Protein AF-A0A3C0W8X8-F1 (afdb_monomer)

Secondary structure (DSSP, 8-state):
---HHHHHHHHHHHHHHHHHHHS--HHHHHHHHIIIII-HHHHHHHHHHHHHHHHHHHHHHHHHHHHHHH-HHHHHHHHHHHHHHHHHHH--

Mean predicted aligned error: 7.51 Å

Structure (mmCIF, N/CA/C/O backbone):
data_AF-A0A3C0W8X8-F1
#
_entry.id   AF-A0A3C0W8X8-F1
#
loop_
_atom_site.group_PDB
_atom_site.id
_atom_site.type_symbol
_atom_site.label_atom_id
_atom_site.label_alt_id
_atom_site.label_comp_id
_atom_site.label_asym_id
_atom_site.label_entity_id
_atom_site.label_seq_id
_atom_site.pdbx_PDB_ins_code
_atom_site.Cartn_x
_atom_site.Cartn_y
_atom_site.Cartn_z
_atom_site.occupancy
_atom_site.B_iso_or_equiv
_atom_site.auth_seq_id
_atom_site.auth_comp_id
_atom_site.auth_asym_id
_atom_site.auth_atom_id
_atom_site.pdbx_PDB_model_num
ATOM 1 N N . MET A 1 1 ? 24.949 9.232 -7.550 1.00 49.97 1 MET A N 1
ATOM 2 C CA . MET A 1 1 ? 24.669 10.641 -7.192 1.00 49.97 1 MET A CA 1
ATOM 3 C C . MET A 1 1 ? 23.170 10.863 -7.304 1.00 49.97 1 MET A C 1
ATOM 5 O O . MET A 1 1 ? 22.632 10.651 -8.381 1.00 49.97 1 MET A O 1
ATOM 9 N N . ILE A 1 2 ? 22.485 11.205 -6.209 1.00 56.47 2 ILE A N 1
ATOM 10 C CA . ILE A 1 2 ? 21.073 11.616 -6.255 1.00 56.47 2 ILE A CA 1
ATOM 11 C C . ILE A 1 2 ? 21.070 13.039 -6.822 1.00 56.47 2 ILE A C 1
ATOM 13 O O . ILE A 1 2 ? 21.552 13.960 -6.170 1.00 56.47 2 ILE A O 1
ATOM 17 N N . THR A 1 3 ? 20.616 13.212 -8.061 1.00 80.81 3 THR A N 1
ATOM 18 C CA . THR A 1 3 ? 20.432 14.539 -8.662 1.00 80.81 3 THR A CA 1
ATOM 19 C C . THR A 1 3 ? 19.327 15.294 -7.918 1.00 80.81 3 THR A C 1
ATOM 21 O O . THR A 1 3 ? 18.425 14.676 -7.350 1.00 80.81 3 THR A O 1
ATOM 24 N N . ALA A 1 4 ? 19.362 16.631 -7.923 1.00 72.56 4 ALA A N 1
ATOM 25 C CA . ALA A 1 4 ? 18.364 17.465 -7.236 1.00 72.56 4 ALA A CA 1
ATOM 26 C C . ALA A 1 4 ? 16.910 17.114 -7.629 1.00 72.56 4 ALA A C 1
ATOM 28 O O . ALA A 1 4 ? 16.008 17.152 -6.795 1.00 72.56 4 ALA A O 1
ATOM 29 N N . SER A 1 5 ? 16.701 16.674 -8.875 1.00 79.69 5 SER A N 1
ATOM 30 C CA . SER A 1 5 ? 15.418 16.174 -9.382 1.00 79.69 5 SER A CA 1
ATOM 31 C C . SER A 1 5 ? 14.937 14.891 -8.693 1.00 79.69 5 SER A C 1
ATOM 33 O O . SER A 1 5 ? 13.750 14.753 -8.408 1.00 79.69 5 SER A O 1
ATOM 35 N N . THR A 1 6 ? 15.842 13.967 -8.370 1.00 84.19 6 THR A N 1
ATOM 36 C CA . THR A 1 6 ? 15.514 12.706 -7.690 1.00 84.19 6 THR A CA 1
ATOM 37 C C . THR A 1 6 ? 15.162 12.945 -6.224 1.00 84.19 6 THR A C 1
ATOM 39 O O . THR A 1 6 ? 14.223 12.340 -5.712 1.00 84.19 6 THR A O 1
ATOM 42 N N . ALA A 1 7 ? 15.862 13.866 -5.553 1.00 83.69 7 ALA A N 1
ATOM 43 C CA . ALA A 1 7 ? 15.524 14.266 -4.186 1.00 83.69 7 ALA A CA 1
ATOM 44 C C . ALA A 1 7 ? 14.130 14.914 -4.115 1.00 83.69 7 ALA A C 1
ATOM 46 O O . ALA A 1 7 ? 13.335 14.568 -3.241 1.00 83.69 7 ALA A O 1
ATOM 47 N N . ALA A 1 8 ? 13.802 15.786 -5.076 1.00 87.75 8 ALA A N 1
ATOM 48 C CA . ALA A 1 8 ? 12.470 16.371 -5.195 1.00 87.75 8 ALA A CA 1
ATOM 49 C C . ALA A 1 8 ? 11.392 15.301 -5.448 1.00 87.75 8 ALA A C 1
ATOM 51 O O . ALA A 1 8 ? 10.366 15.309 -4.776 1.00 87.75 8 ALA A O 1
ATOM 52 N N . ALA A 1 9 ? 11.643 14.332 -6.336 1.00 86.50 9 ALA A N 1
ATOM 53 C CA . ALA A 1 9 ? 10.705 13.241 -6.608 1.00 86.50 9 ALA A CA 1
ATOM 54 C C . ALA A 1 9 ? 10.432 12.366 -5.370 1.00 86.50 9 ALA A C 1
ATOM 56 O O . ALA A 1 9 ? 9.281 12.024 -5.100 1.00 86.50 9 ALA A O 1
ATO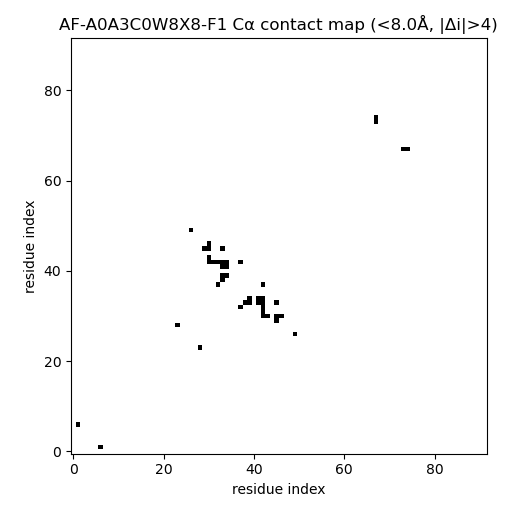M 57 N N . LEU A 1 10 ? 11.469 12.042 -4.588 1.00 87.12 10 LEU A N 1
ATOM 58 C CA . LEU A 1 10 ? 11.318 11.310 -3.326 1.00 87.12 10 LEU A CA 1
ATOM 59 C C . LEU A 1 10 ? 10.529 12.119 -2.292 1.00 87.12 10 LEU A C 1
ATOM 61 O O . LEU A 1 10 ? 9.671 11.559 -1.613 1.00 87.12 10 LEU A O 1
ATOM 65 N N . ALA A 1 11 ? 10.776 13.427 -2.199 1.00 90.38 11 ALA A N 1
ATOM 66 C CA . ALA A 1 11 ? 10.019 14.311 -1.319 1.00 90.38 11 ALA A CA 1
ATOM 67 C C . ALA A 1 11 ? 8.539 14.390 -1.730 1.00 90.38 11 ALA A C 1
ATOM 69 O O . ALA A 1 11 ? 7.662 14.259 -0.879 1.00 90.38 11 ALA A O 1
ATOM 70 N N . THR A 1 12 ? 8.243 14.527 -3.028 1.00 89.25 12 THR A N 1
ATOM 71 C CA . THR A 1 12 ? 6.868 14.502 -3.550 1.00 89.25 12 THR A CA 1
ATOM 72 C C . THR A 1 12 ? 6.190 13.166 -3.264 1.00 89.25 12 THR A C 1
ATOM 74 O O . THR A 1 12 ? 5.060 13.152 -2.784 1.00 89.25 12 THR A O 1
ATOM 77 N N . PHE A 1 13 ? 6.874 12.044 -3.504 1.00 86.81 13 PHE A N 1
ATOM 78 C CA . PHE A 1 13 ? 6.344 10.720 -3.186 1.00 86.81 13 PHE A CA 1
ATOM 79 C C . PHE A 1 13 ? 6.044 10.579 -1.690 1.00 86.81 13 PHE A C 1
ATOM 81 O O . PHE A 1 13 ? 4.951 10.152 -1.329 1.00 86.81 13 PHE A O 1
ATOM 88 N N . ALA A 1 14 ? 6.972 10.988 -0.821 1.00 87.56 14 ALA A N 1
ATOM 89 C CA . ALA A 1 14 ? 6.778 10.948 0.623 1.00 87.56 14 ALA A CA 1
ATOM 90 C C . ALA A 1 14 ? 5.579 11.804 1.059 1.00 87.56 14 ALA A C 1
ATOM 92 O O . ALA A 1 14 ? 4.751 11.331 1.832 1.00 87.56 14 ALA A O 1
ATOM 93 N N . LEU A 1 15 ? 5.441 13.025 0.531 1.00 90.19 15 LEU A N 1
ATOM 94 C CA . LEU A 1 15 ? 4.308 13.911 0.819 1.00 90.19 15 LEU A CA 1
ATOM 95 C C . LEU A 1 15 ? 2.969 13.308 0.378 1.00 90.19 15 LEU A C 1
ATOM 97 O O . LEU A 1 15 ? 2.015 13.300 1.155 1.00 90.19 15 LEU A O 1
ATOM 101 N N . LEU A 1 16 ? 2.895 12.773 -0.845 1.00 87.31 16 LEU A N 1
ATOM 102 C CA . LEU A 1 16 ? 1.684 12.125 -1.355 1.00 87.31 16 LEU A CA 1
ATOM 103 C C . LEU A 1 16 ? 1.332 10.876 -0.545 1.00 87.31 16 LEU A C 1
ATOM 105 O O . LEU A 1 16 ? 0.165 10.661 -0.225 1.00 87.31 16 LEU A O 1
ATOM 109 N N . TRP A 1 17 ? 2.334 10.086 -0.165 1.00 82.25 17 TRP A N 1
ATOM 110 C CA . TRP A 1 17 ? 2.140 8.917 0.682 1.00 82.25 17 TRP A CA 1
ATOM 111 C C . TRP A 1 17 ? 1.6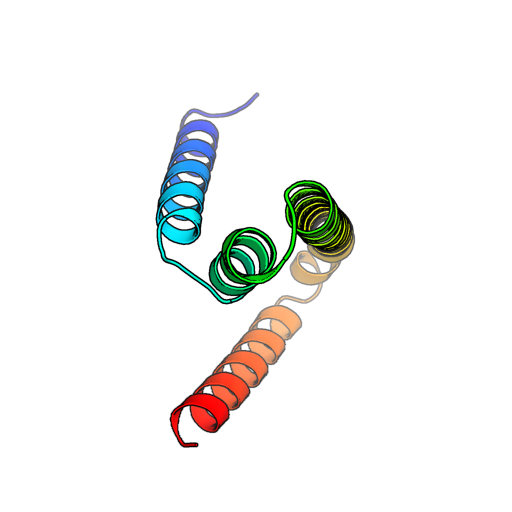06 9.309 2.064 1.00 82.25 17 TRP A C 1
ATOM 113 O O . TRP A 1 17 ? 0.650 8.708 2.545 1.00 82.25 17 TRP A O 1
ATOM 123 N N . TRP A 1 18 ? 2.148 10.367 2.674 1.00 80.81 18 TRP A N 1
ATOM 124 C CA . TRP A 1 18 ? 1.638 10.925 3.929 1.00 80.81 18 TRP A CA 1
ATOM 125 C C . TRP A 1 18 ? 0.180 11.376 3.817 1.00 80.81 18 TRP A C 1
ATOM 127 O O . TRP A 1 18 ? -0.632 11.034 4.676 1.00 80.81 18 TRP A O 1
ATOM 137 N N . ALA A 1 19 ? -0.174 12.091 2.747 1.00 82.00 19 ALA A N 1
ATOM 138 C CA . ALA A 1 19 ? -1.554 12.496 2.494 1.00 82.00 19 ALA A CA 1
ATOM 139 C C . ALA A 1 19 ? -2.482 11.279 2.334 1.00 82.00 19 ALA A C 1
ATOM 141 O O . ALA A 1 19 ? -3.576 11.251 2.893 1.00 82.00 19 ALA A O 1
ATOM 142 N N . GLN A 1 20 ? -2.026 10.241 1.632 1.00 78.38 20 GLN A N 1
ATOM 143 C CA . GLN A 1 20 ? -2.776 9.002 1.441 1.00 78.38 20 GLN A CA 1
ATOM 144 C C . GLN A 1 20 ? -2.972 8.224 2.752 1.00 78.38 20 GLN A C 1
ATOM 146 O O . GLN A 1 20 ? -4.037 7.651 2.962 1.00 78.38 20 GLN A O 1
ATOM 151 N N . VAL A 1 21 ? -1.978 8.220 3.644 1.00 71.56 21 VAL A N 1
ATOM 152 C CA . VAL A 1 21 ? -2.080 7.611 4.982 1.00 71.56 21 VAL A CA 1
ATOM 153 C C . VAL A 1 21 ? -3.016 8.403 5.899 1.00 71.56 21 VAL A C 1
ATOM 155 O O . VAL A 1 21 ? -3.674 7.806 6.750 1.00 71.56 21 VAL A O 1
ATOM 158 N N . ALA A 1 22 ? -3.102 9.725 5.722 1.00 72.31 22 ALA A N 1
ATOM 159 C CA . ALA A 1 22 ? -4.013 10.578 6.484 1.00 72.31 22 ALA A CA 1
ATOM 160 C C . ALA A 1 22 ? -5.492 10.359 6.114 1.00 72.31 22 ALA A C 1
ATOM 162 O O . ALA A 1 22 ? -6.367 10.539 6.962 1.00 72.31 22 ALA A O 1
ATOM 163 N N . VAL A 1 23 ? -5.789 9.945 4.876 1.00 78.7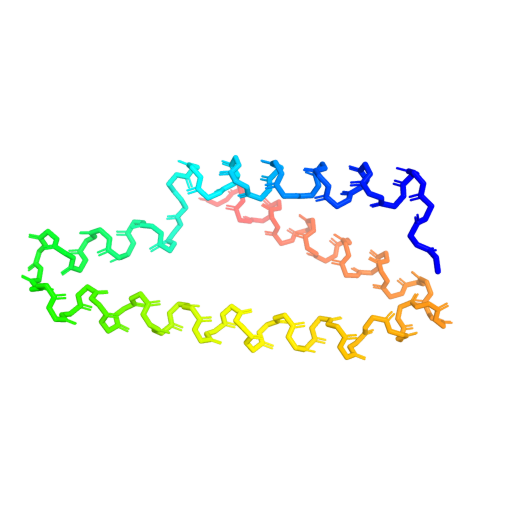5 23 VAL A N 1
ATOM 164 C CA . VAL A 1 23 ? -7.147 9.558 4.473 1.00 78.75 23 VAL A CA 1
ATOM 165 C C . VAL A 1 23 ? -7.486 8.205 5.115 1.00 78.75 23 VAL A C 1
ATOM 167 O O . VAL A 1 23 ? -6.760 7.233 4.889 1.00 78.75 23 VAL A O 1
ATOM 170 N N . PRO A 1 24 ? -8.579 8.089 5.900 1.00 73.12 24 PRO A N 1
ATOM 171 C CA . PRO A 1 24 ? -8.931 6.850 6.586 1.00 73.12 24 PRO A CA 1
ATOM 172 C C . PRO A 1 24 ? -9.394 5.790 5.578 1.00 73.12 24 PRO A C 1
ATOM 174 O O . PRO A 1 24 ? -10.578 5.617 5.306 1.00 73.12 24 PRO A O 1
ATOM 177 N N . GLY A 1 25 ? -8.432 5.073 5.002 1.00 78.19 25 GLY A N 1
ATOM 178 C CA . GLY A 1 25 ? -8.679 3.944 4.117 1.00 78.19 25 GLY A CA 1
ATOM 179 C C . GLY A 1 25 ? -9.065 2.669 4.879 1.00 78.19 25 GLY A C 1
ATOM 180 O O . GLY A 1 25 ? -9.053 2.634 6.114 1.00 78.19 25 GLY A O 1
ATOM 181 N N . PRO A 1 26 ? -9.327 1.564 4.158 1.00 81.00 26 PRO A N 1
ATOM 182 C CA . PRO A 1 26 ? -9.738 0.292 4.755 1.00 81.00 26 PRO A CA 1
ATOM 183 C C . PRO A 1 26 ? -8.773 -0.231 5.831 1.00 81.00 26 PRO A C 1
ATOM 185 O O . PRO A 1 26 ? -9.211 -0.762 6.849 1.00 81.00 26 PRO A O 1
ATOM 188 N N . ASN A 1 27 ? -7.460 -0.040 5.648 1.00 85.44 27 ASN A N 1
ATOM 189 C CA . ASN A 1 27 ? -6.449 -0.449 6.628 1.00 85.44 27 ASN A CA 1
ATOM 190 C C . ASN A 1 27 ? -6.579 0.328 7.946 1.00 85.44 27 ASN A C 1
ATOM 192 O O . ASN A 1 27 ? -6.583 -0.283 9.015 1.00 85.44 27 ASN A O 1
ATOM 196 N N . PHE A 1 28 ? -6.740 1.654 7.875 1.00 83.31 28 PHE A N 1
ATOM 197 C CA . PHE A 1 28 ? -6.939 2.499 9.053 1.00 83.31 28 PHE A CA 1
ATOM 198 C C . PHE A 1 28 ? -8.246 2.143 9.761 1.00 83.31 28 PHE A C 1
ATOM 200 O O . PHE A 1 28 ? -8.250 1.914 10.967 1.00 83.31 28 PHE A O 1
ATOM 207 N N . VAL A 1 29 ? -9.342 2.000 9.007 1.00 87.56 29 VAL A N 1
ATOM 208 C CA . VAL A 1 29 ? -10.649 1.609 9.554 1.00 87.56 29 VAL A CA 1
ATOM 209 C C . VAL A 1 29 ? -10.562 0.264 10.276 1.00 87.56 29 VAL A C 1
ATOM 211 O O . VAL A 1 29 ? -11.085 0.135 11.380 1.00 87.56 29 VAL A O 1
ATOM 214 N N . ARG A 1 30 ? -9.871 -0.737 9.716 1.00 86.00 30 ARG A N 1
ATOM 215 C CA . ARG A 1 30 ? -9.714 -2.055 10.356 1.00 86.00 30 ARG A CA 1
ATOM 216 C C . ARG A 1 30 ? -8.861 -2.013 11.622 1.00 86.00 30 ARG A C 1
ATOM 218 O O . ARG A 1 30 ? -9.242 -2.630 12.612 1.00 86.00 30 ARG A O 1
ATOM 225 N N . ILE A 1 31 ? -7.734 -1.299 11.607 1.00 88.50 31 ILE A N 1
ATOM 226 C CA . ILE A 1 31 ? -6.863 -1.164 12.787 1.00 88.50 31 ILE A CA 1
ATOM 227 C C . ILE A 1 31 ? -7.596 -0.408 13.901 1.00 88.50 31 ILE A C 1
ATOM 229 O O . ILE A 1 31 ? -7.588 -0.850 15.048 1.00 88.50 31 ILE A O 1
ATOM 233 N N . THR A 1 32 ? -8.287 0.679 13.559 1.00 87.00 32 THR A N 1
ATOM 234 C CA . THR A 1 32 ? -9.079 1.469 14.507 1.00 87.00 32 TH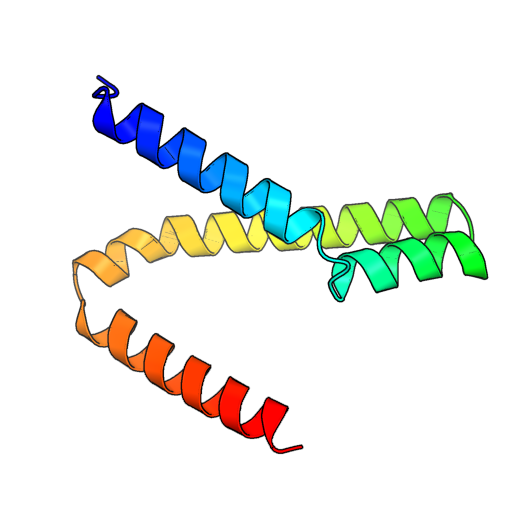R A CA 1
ATOM 235 C C . THR A 1 32 ? -10.249 0.664 15.066 1.00 87.00 32 THR A C 1
ATOM 237 O O . THR A 1 32 ? -10.453 0.666 16.273 1.00 87.00 32 THR A O 1
ATOM 240 N N . ASN A 1 33 ? -10.960 -0.116 14.245 1.00 89.06 33 ASN A N 1
ATOM 241 C CA . ASN A 1 33 ? -11.990 -1.036 14.744 1.00 89.06 33 ASN A CA 1
ATOM 242 C C . ASN A 1 33 ? -11.408 -2.092 15.694 1.00 89.06 33 ASN A C 1
ATOM 244 O O . ASN A 1 33 ? -11.976 -2.331 16.755 1.00 89.06 33 ASN A O 1
ATOM 248 N N . ALA A 1 34 ? -10.256 -2.687 15.368 1.00 90.00 34 ALA A N 1
ATOM 249 C CA . ALA A 1 34 ? -9.584 -3.641 16.254 1.00 90.00 34 ALA A CA 1
ATOM 250 C C . ALA A 1 34 ? -9.133 -3.002 17.582 1.00 90.00 34 ALA A C 1
ATOM 252 O O . ALA A 1 34 ? -9.075 -3.690 18.602 1.00 90.00 34 ALA A O 1
ATOM 253 N N . ALA A 1 35 ? -8.829 -1.700 17.576 1.00 89.31 35 ALA A N 1
ATOM 254 C CA . ALA A 1 35 ? -8.477 -0.930 18.766 1.00 89.31 35 ALA A CA 1
ATOM 255 C C . ALA A 1 35 ? -9.696 -0.535 19.611 1.00 89.31 35 ALA A C 1
ATOM 257 O O . ALA A 1 35 ? -9.621 -0.621 20.832 1.00 89.31 35 ALA A O 1
ATOM 258 N N . LEU A 1 36 ? -10.794 -0.117 18.971 1.00 91.31 36 LEU A N 1
ATOM 259 C CA . LEU A 1 36 ? -12.003 0.375 19.637 1.00 91.31 36 LEU A CA 1
ATOM 260 C C . LEU A 1 36 ? -12.923 -0.750 20.127 1.00 91.31 36 LEU A C 1
ATOM 262 O O . LEU A 1 36 ? -13.464 -0.653 21.222 1.00 91.31 36 LEU A O 1
ATOM 266 N N . LEU A 1 37 ? -13.111 -1.803 19.327 1.00 91.31 37 LEU A N 1
ATOM 267 C CA . LEU A 1 37 ? -14.016 -2.923 19.633 1.00 91.31 37 LEU A CA 1
ATOM 268 C C . LEU A 1 37 ? -13.291 -4.130 20.241 1.00 91.31 37 LEU A C 1
ATOM 270 O O . LEU A 1 37 ? -13.928 -5.029 20.781 1.00 91.31 37 LEU A O 1
ATOM 274 N N . GLY A 1 38 ? -11.967 -4.183 20.094 1.00 88.31 38 GLY A N 1
ATOM 275 C CA . GLY A 1 38 ? -11.136 -5.295 20.537 1.00 88.31 38 GLY A CA 1
ATOM 276 C C . GLY A 1 38 ? -10.240 -4.925 21.714 1.00 88.31 38 GLY A C 1
ATOM 277 O O . GLY A 1 38 ? -10.682 -4.453 22.754 1.00 88.31 38 GLY A O 1
ATOM 278 N N . SER A 1 39 ? -8.943 -5.182 21.558 1.00 91.56 39 SER A N 1
ATOM 279 C CA . SER A 1 39 ? -7.926 -4.876 22.565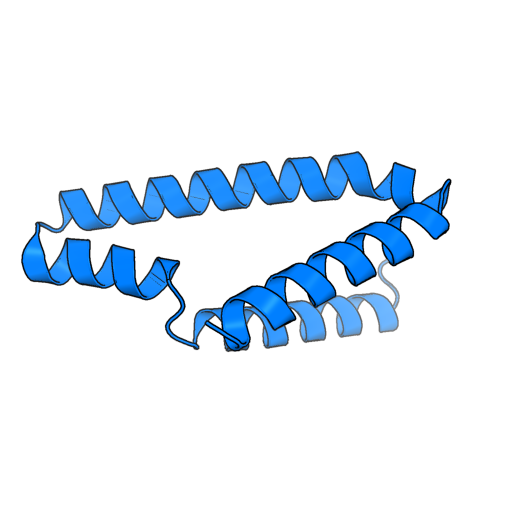 1.00 91.56 39 SER A CA 1
ATOM 280 C C . SER A 1 39 ? -6.701 -4.246 21.916 1.00 91.56 39 SER A C 1
ATOM 282 O O . SER A 1 39 ? -6.440 -4.432 20.725 1.00 91.56 39 SER A O 1
ATOM 284 N N . ARG A 1 40 ? -5.863 -3.579 22.720 1.00 89.56 40 ARG A N 1
ATOM 285 C CA . ARG A 1 40 ? -4.587 -3.021 22.245 1.00 89.56 40 ARG A CA 1
ATOM 286 C C . ARG A 1 40 ? -3.717 -4.077 21.556 1.00 89.56 40 ARG A C 1
ATOM 288 O O . ARG A 1 40 ? -3.085 -3.786 20.547 1.00 89.56 40 ARG A O 1
ATOM 295 N N . ARG A 1 41 ? -3.709 -5.318 22.056 1.00 91.31 41 ARG A N 1
ATOM 296 C CA . ARG A 1 41 ? -2.950 -6.420 21.446 1.00 91.31 41 ARG A CA 1
ATOM 297 C C . ARG A 1 41 ? -3.527 -6.828 20.087 1.00 91.31 41 ARG A C 1
ATOM 299 O O . ARG A 1 41 ? -2.756 -7.050 19.156 1.00 91.31 41 ARG A O 1
ATOM 306 N N . ALA A 1 42 ? -4.854 -6.875 19.954 1.00 89.38 42 ALA A N 1
ATOM 307 C CA . ALA A 1 42 ? -5.518 -7.159 18.680 1.00 89.38 42 ALA A CA 1
ATOM 308 C C . ALA A 1 42 ? -5.236 -6.065 17.634 1.00 89.38 42 ALA A C 1
ATOM 310 O O . ALA A 1 42 ? -4.914 -6.375 16.485 1.00 89.38 42 ALA A O 1
ATOM 311 N N . ALA A 1 43 ? -5.261 -4.793 18.042 1.00 90.50 43 ALA A N 1
ATOM 312 C CA . ALA A 1 43 ? -4.892 -3.668 17.187 1.00 90.50 43 ALA A CA 1
ATOM 313 C C . ALA A 1 43 ? -3.431 -3.746 16.720 1.00 90.50 43 ALA A C 1
ATOM 315 O O . ALA A 1 43 ? -3.166 -3.643 15.525 1.00 90.50 43 ALA A O 1
ATOM 316 N N . MET A 1 44 ? -2.490 -4.006 17.636 1.00 92.75 44 MET A N 1
ATOM 317 C CA . MET A 1 44 ? -1.063 -4.144 17.308 1.00 92.75 44 MET A CA 1
ATOM 318 C C . MET A 1 44 ? -0.799 -5.322 16.363 1.00 92.75 44 MET A C 1
ATOM 320 O O . MET A 1 44 ? -0.030 -5.185 15.416 1.00 92.75 44 MET A O 1
ATOM 324 N N . SER A 1 45 ? -1.466 -6.461 16.573 1.00 92.38 45 SER A N 1
ATOM 325 C CA . SER A 1 45 ? -1.370 -7.611 15.665 1.00 92.38 45 SER A CA 1
ATOM 326 C C . SER A 1 45 ? -1.933 -7.293 14.278 1.00 92.38 45 SER A C 1
ATOM 328 O O . SER A 1 45 ? -1.355 -7.696 13.271 1.00 92.38 45 SER A O 1
ATOM 330 N N . THR A 1 46 ? -3.043 -6.552 14.212 1.00 91.44 46 THR A N 1
ATOM 331 C CA . THR A 1 46 ? -3.650 -6.120 12.944 1.00 91.44 46 THR A CA 1
ATOM 332 C C . THR A 1 46 ? -2.720 -5.159 12.203 1.00 91.44 46 THR A C 1
ATOM 334 O O . THR A 1 46 ? -2.473 -5.341 11.013 1.00 91.44 46 THR A O 1
ATOM 337 N N . ALA A 1 47 ? -2.139 -4.186 12.909 1.00 90.19 47 ALA A N 1
ATOM 338 C CA . ALA A 1 47 ? -1.171 -3.249 12.348 1.00 90.19 47 ALA A CA 1
ATOM 339 C C . ALA A 1 47 ? 0.095 -3.959 11.843 1.00 90.19 47 ALA A C 1
ATOM 341 O O . ALA A 1 47 ? 0.554 -3.670 10.741 1.00 90.19 47 ALA A O 1
ATOM 342 N N . ALA A 1 48 ? 0.620 -4.931 12.595 1.00 92.00 48 ALA A N 1
ATOM 343 C CA . ALA A 1 48 ? 1.770 -5.729 12.175 1.00 92.00 48 ALA A CA 1
ATOM 344 C C . ALA A 1 48 ? 1.470 -6.553 10.911 1.00 92.00 48 ALA A C 1
ATOM 346 O O . ALA A 1 48 ? 2.295 -6.604 9.997 1.00 92.00 48 ALA A O 1
ATOM 347 N N . GLY A 1 49 ? 0.274 -7.146 10.821 1.00 92.50 49 GLY A N 1
ATOM 348 C CA . GLY A 1 49 ? -0.178 -7.860 9.626 1.00 92.50 49 GLY A CA 1
ATOM 349 C C . GLY A 1 49 ? -0.255 -6.948 8.401 1.00 92.50 49 GLY A C 1
ATOM 350 O O . GLY A 1 49 ? 0.286 -7.284 7.348 1.00 92.50 49 GLY A O 1
ATOM 351 N N . VAL A 1 50 ? -0.850 -5.759 8.554 1.00 91.31 50 VAL A N 1
ATOM 352 C CA . VAL A 1 50 ? -0.902 -4.741 7.491 1.00 91.31 50 VAL A CA 1
ATOM 353 C C . VAL A 1 50 ? 0.506 -4.316 7.072 1.00 91.31 50 VAL A C 1
ATOM 355 O O . VAL A 1 50 ? 0.805 -4.316 5.882 1.00 91.31 50 VAL A O 1
ATOM 358 N N . ALA A 1 51 ? 1.390 -4.009 8.026 1.00 89.25 51 ALA A N 1
ATOM 359 C CA . ALA A 1 51 ? 2.762 -3.593 7.742 1.00 89.25 51 ALA A CA 1
ATOM 360 C C . ALA A 1 51 ? 3.553 -4.677 6.993 1.00 89.25 51 ALA A C 1
ATOM 362 O O . ALA A 1 51 ? 4.231 -4.379 6.012 1.00 89.25 51 ALA A O 1
ATOM 363 N N . THR A 1 52 ? 3.414 -5.938 7.407 1.00 93.12 52 THR A N 1
ATOM 364 C CA . THR A 1 52 ? 4.069 -7.084 6.757 1.00 93.12 52 THR A CA 1
ATOM 365 C C . THR A 1 52 ? 3.561 -7.275 5.333 1.00 93.12 52 THR A C 1
ATOM 367 O O . THR A 1 52 ? 4.359 -7.414 4.407 1.00 93.12 52 THR A O 1
ATOM 370 N N . GLY A 1 53 ? 2.241 -7.220 5.134 1.00 91.12 53 GLY A N 1
ATOM 371 C CA . GLY A 1 53 ? 1.643 -7.292 3.803 1.00 91.12 53 GLY A CA 1
ATOM 372 C C . GLY A 1 53 ? 2.124 -6.157 2.897 1.00 91.12 53 GLY A C 1
ATOM 373 O O . GLY A 1 53 ? 2.473 -6.393 1.743 1.00 91.12 53 GLY A O 1
ATOM 374 N N . ASN A 1 54 ? 2.232 -4.939 3.435 1.00 88.19 54 ASN A N 1
ATOM 375 C CA . ASN A 1 54 ? 2.723 -3.785 2.687 1.00 88.19 54 ASN A CA 1
ATOM 376 C C . ASN A 1 54 ? 4.211 -3.917 2.331 1.00 88.19 54 ASN A C 1
ATOM 378 O O . ASN A 1 54 ? 4.611 -3.554 1.228 1.00 88.19 54 ASN A O 1
ATOM 382 N N . ALA A 1 55 ? 5.029 -4.468 3.231 1.00 88.81 55 ALA A N 1
ATOM 383 C CA . ALA A 1 55 ? 6.435 -4.753 2.962 1.00 88.81 55 ALA A CA 1
ATOM 384 C C . ALA A 1 55 ? 6.593 -5.815 1.863 1.00 88.81 55 ALA A C 1
ATOM 386 O O . ALA A 1 55 ? 7.356 -5.614 0.920 1.00 88.81 55 ALA A O 1
ATOM 387 N N . MET A 1 56 ? 5.825 -6.907 1.935 1.00 93.94 56 MET A N 1
ATOM 388 C CA . MET A 1 56 ? 5.817 -7.952 0.909 1.00 93.94 56 MET A CA 1
ATOM 389 C C . MET A 1 56 ? 5.374 -7.399 -0.450 1.00 93.94 56 MET A C 1
ATOM 391 O O . MET A 1 56 ? 6.015 -7.668 -1.464 1.00 93.94 56 MET A O 1
ATOM 395 N N . TRP A 1 57 ? 4.328 -6.571 -0.468 1.00 89.81 57 TRP A N 1
ATOM 396 C CA . TRP A 1 57 ? 3.885 -5.878 -1.674 1.00 89.81 57 TRP A CA 1
ATOM 397 C C . TRP A 1 57 ? 4.986 -4.985 -2.263 1.00 89.81 57 TRP A C 1
ATOM 399 O O . TRP A 1 57 ? 5.246 -5.069 -3.461 1.00 89.81 57 TRP A O 1
ATOM 409 N N . CYS A 1 58 ? 5.691 -4.199 -1.440 1.00 88.19 58 CYS A N 1
ATOM 410 C CA . CYS A 1 58 ? 6.824 -3.390 -1.898 1.00 88.19 58 CYS A CA 1
ATOM 411 C C . CYS A 1 58 ? 7.936 -4.250 -2.513 1.00 88.19 58 CYS A C 1
ATOM 413 O O . CYS A 1 58 ? 8.467 -3.890 -3.560 1.00 88.19 58 CYS A O 1
ATOM 415 N N . VAL A 1 59 ? 8.279 -5.389 -1.900 1.00 90.81 59 VAL A N 1
ATOM 416 C CA . VAL A 1 59 ? 9.299 -6.307 -2.436 1.00 90.81 59 VAL A CA 1
ATOM 417 C C . VAL A 1 59 ? 8.890 -6.833 -3.812 1.00 90.81 59 VAL A C 1
ATOM 419 O O . VAL A 1 59 ? 9.703 -6.804 -4.732 1.00 90.81 59 VAL A O 1
ATOM 422 N N . ILE A 1 60 ? 7.632 -7.255 -3.970 1.00 89.31 60 ILE A N 1
ATOM 423 C CA . ILE A 1 60 ? 7.092 -7.730 -5.253 1.00 89.31 60 ILE A CA 1
ATOM 424 C C . ILE A 1 60 ? 7.089 -6.605 -6.298 1.00 89.31 60 ILE A C 1
ATOM 426 O O . ILE A 1 60 ? 7.481 -6.817 -7.443 1.00 89.31 60 ILE A O 1
ATOM 430 N N . ALA A 1 61 ? 6.669 -5.398 -5.917 1.00 87.06 61 ALA A N 1
ATOM 431 C CA . ALA A 1 61 ? 6.631 -4.253 -6.821 1.00 87.06 61 ALA A CA 1
ATOM 432 C C . ALA A 1 61 ? 8.036 -3.863 -7.306 1.00 87.06 61 ALA A C 1
ATOM 434 O O . ALA A 1 61 ? 8.229 -3.593 -8.491 1.00 87.06 61 ALA A O 1
ATOM 435 N N . LEU A 1 62 ? 9.024 -3.868 -6.406 1.00 87.69 62 LEU A N 1
ATOM 436 C CA . LEU A 1 62 ? 10.411 -3.550 -6.734 1.00 87.69 62 LEU A CA 1
ATOM 437 C C . LEU A 1 62 ? 11.066 -4.638 -7.589 1.00 87.69 62 LEU A C 1
ATOM 439 O O . LEU A 1 62 ? 11.753 -4.307 -8.553 1.00 87.69 62 LEU A O 1
ATOM 443 N N . SER A 1 63 ? 10.839 -5.919 -7.284 1.00 87.06 63 SER A N 1
ATOM 444 C CA . SER A 1 63 ? 11.394 -7.019 -8.082 1.00 87.06 63 SER A CA 1
ATOM 445 C C . SER A 1 63 ? 10.783 -7.077 -9.486 1.00 87.06 63 SER A C 1
ATOM 447 O O . SER A 1 63 ? 11.494 -7.324 -10.458 1.00 87.06 63 SER A O 1
ATOM 449 N N . GLY A 1 64 ? 9.488 -6.776 -9.614 1.00 84.19 64 GLY A N 1
ATOM 450 C CA . GLY A 1 64 ? 8.779 -6.724 -10.893 1.00 84.19 64 GLY A CA 1
ATOM 451 C C . GLY A 1 64 ? 9.028 -5.455 -11.714 1.00 84.19 64 GLY A C 1
ATOM 452 O O . GLY A 1 64 ? 8.700 -5.425 -12.899 1.00 84.19 64 GLY A O 1
ATOM 453 N N . ALA A 1 65 ? 9.625 -4.408 -11.136 1.00 84.25 65 ALA A N 1
ATOM 454 C CA . ALA A 1 65 ? 9.794 -3.114 -11.803 1.00 84.25 65 ALA A CA 1
ATOM 455 C C . ALA A 1 65 ? 10.620 -3.199 -13.101 1.00 84.25 65 ALA A C 1
ATOM 457 O O . ALA A 1 65 ? 10.336 -2.484 -14.062 1.00 84.25 65 ALA A O 1
ATOM 458 N N . ALA A 1 66 ? 11.612 -4.094 -13.158 1.00 83.62 66 ALA A N 1
ATOM 459 C CA . ALA A 1 66 ? 12.446 -4.287 -14.345 1.00 83.62 66 ALA A CA 1
ATOM 460 C C . ALA A 1 66 ? 11.662 -4.861 -15.540 1.00 83.62 66 ALA A C 1
ATOM 462 O O . ALA A 1 66 ? 11.938 -4.503 -16.683 1.00 83.62 66 ALA A O 1
ATOM 463 N N . ILE A 1 67 ? 10.646 -5.692 -15.281 1.00 86.25 67 ILE A N 1
ATOM 464 C CA . ILE A 1 67 ? 9.797 -6.295 -16.321 1.00 86.25 67 ILE A CA 1
ATOM 465 C C . ILE A 1 67 ? 9.012 -5.204 -17.055 1.00 86.25 67 ILE A C 1
ATOM 467 O O . ILE A 1 67 ? 8.931 -5.211 -18.280 1.00 86.25 67 ILE A O 1
ATOM 471 N N . PHE A 1 68 ? 8.506 -4.207 -16.326 1.00 84.88 68 PHE A N 1
ATOM 472 C CA . PHE A 1 68 ? 7.774 -3.086 -16.920 1.00 84.88 68 PHE A CA 1
ATOM 47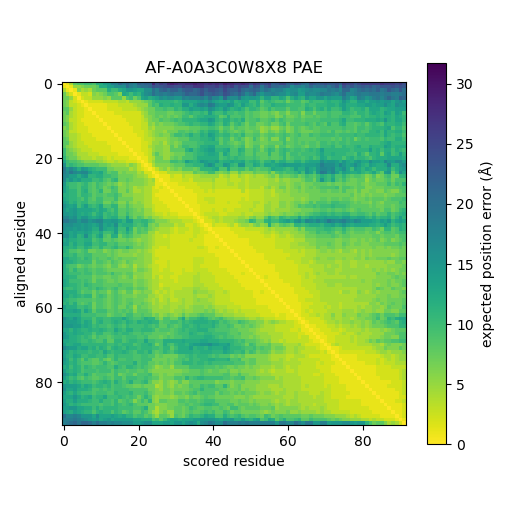3 C C . PHE A 1 68 ? 8.641 -2.161 -17.778 1.00 84.88 68 PHE A C 1
ATOM 475 O O . PHE A 1 68 ? 8.103 -1.456 -18.628 1.00 84.88 68 PHE A O 1
ATOM 482 N N . GLN A 1 69 ? 9.962 -2.154 -17.578 1.00 84.81 69 GLN A N 1
ATOM 483 C CA . GLN A 1 69 ? 10.877 -1.423 -18.460 1.00 84.81 69 GLN A CA 1
ATOM 484 C C . GLN A 1 69 ? 11.111 -2.157 -19.784 1.00 84.81 69 GLN A C 1
ATOM 486 O O . GLN A 1 69 ? 11.340 -1.512 -20.801 1.00 84.81 69 GLN A O 1
ATOM 491 N N . GLN A 1 70 ? 11.042 -3.491 -19.776 1.00 88.19 70 GLN A N 1
ATOM 492 C CA . GLN A 1 70 ? 11.207 -4.320 -20.974 1.00 88.19 70 GLN A CA 1
ATOM 493 C C . GLN A 1 70 ? 9.906 -4.455 -21.776 1.00 88.19 70 GLN A C 1
ATOM 495 O O . GLN A 1 70 ? 9.957 -4.545 -22.998 1.00 88.19 70 GLN A O 1
ATOM 500 N N . HIS A 1 71 ? 8.756 -4.418 -21.096 1.00 89.44 71 HIS A N 1
ATOM 501 C CA . HIS A 1 71 ? 7.423 -4.582 -21.682 1.00 89.44 71 HIS A CA 1
ATOM 502 C C . HIS A 1 71 ? 6.480 -3.433 -21.279 1.00 89.44 71 HIS A C 1
ATOM 504 O O . HIS A 1 71 ? 5.644 -3.594 -20.377 1.00 89.44 71 HIS A O 1
ATOM 510 N N . PRO A 1 72 ? 6.597 -2.249 -21.912 1.00 85.69 72 PRO A N 1
ATOM 511 C CA . PRO A 1 72 ? 5.776 -1.079 -21.593 1.00 85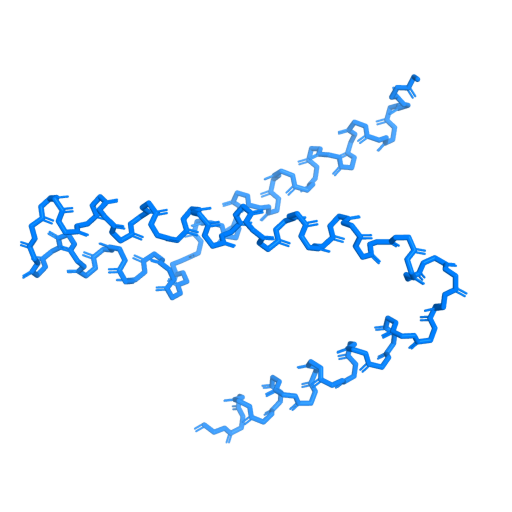.69 72 PRO A CA 1
ATOM 512 C C . PRO A 1 72 ? 4.263 -1.322 -21.736 1.00 85.69 72 PRO A C 1
ATOM 514 O O . PRO A 1 72 ? 3.465 -0.738 -20.996 1.00 85.69 72 PRO A O 1
ATOM 517 N N . GLU A 1 73 ? 3.860 -2.211 -22.644 1.00 91.88 73 GLU A N 1
ATOM 518 C CA . GLU A 1 73 ? 2.475 -2.612 -22.896 1.00 91.88 73 GLU A CA 1
ATOM 519 C C . GLU A 1 73 ? 1.796 -3.222 -21.660 1.00 91.88 73 GLU A C 1
ATOM 521 O O . GLU A 1 73 ? 0.612 -2.974 -21.417 1.00 91.88 73 GLU A O 1
ATOM 526 N N . LEU A 1 74 ? 2.543 -3.931 -20.805 1.00 89.25 74 LEU A N 1
ATOM 527 C CA . LEU A 1 74 ? 2.001 -4.519 -19.576 1.00 89.25 74 LEU A CA 1
ATOM 528 C C . LEU A 1 74 ? 1.499 -3.447 -18.610 1.00 89.25 74 LEU A C 1
ATOM 530 O O . LEU A 1 74 ? 0.483 -3.639 -17.941 1.00 89.25 74 LEU A O 1
ATOM 534 N N . ARG A 1 75 ? 2.168 -2.289 -18.558 1.00 85.94 75 ARG A N 1
ATOM 535 C CA . ARG A 1 75 ? 1.737 -1.169 -17.714 1.00 85.94 75 ARG A CA 1
ATOM 536 C C . ARG A 1 75 ? 0.376 -0.641 -18.162 1.00 85.94 75 ARG A C 1
ATOM 538 O O . ARG A 1 75 ? -0.463 -0.342 -17.315 1.00 85.94 75 ARG A O 1
ATOM 545 N N . GLN A 1 76 ? 0.156 -0.535 -19.473 1.00 90.69 76 GLN A N 1
ATOM 546 C CA . GLN A 1 76 ? -1.119 -0.076 -20.027 1.00 90.69 76 GLN A CA 1
ATOM 547 C C . GLN A 1 76 ? -2.230 -1.096 -19.782 1.00 90.69 76 GLN A C 1
ATOM 549 O O . GLN A 1 76 ? -3.300 -0.718 -19.317 1.00 90.69 76 GLN A O 1
ATOM 554 N N . ILE A 1 77 ? -1.957 -2.384 -20.007 1.00 95.06 77 ILE A N 1
ATOM 555 C CA . ILE A 1 77 ? -2.931 -3.458 -19.771 1.00 95.06 77 ILE A CA 1
ATOM 556 C C . ILE A 1 77 ? -3.375 -3.465 -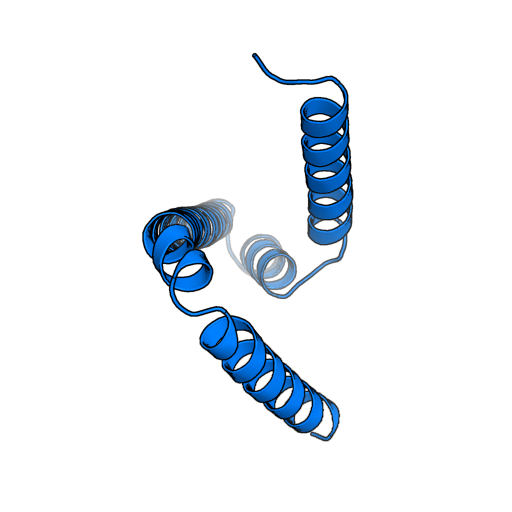18.306 1.00 95.06 77 ILE A C 1
ATOM 558 O O . ILE A 1 77 ? -4.572 -3.420 -18.028 1.00 95.06 77 ILE A O 1
ATOM 562 N N . ILE A 1 78 ? -2.429 -3.456 -17.361 1.00 91.56 78 ILE A N 1
ATOM 563 C CA . ILE A 1 78 ? -2.750 -3.455 -15.927 1.00 91.56 78 ILE A CA 1
ATOM 564 C C . ILE A 1 78 ? -3.523 -2.191 -15.538 1.00 91.56 78 ILE A C 1
ATOM 566 O O . ILE A 1 78 ? -4.477 -2.281 -14.766 1.00 91.56 78 ILE A O 1
ATOM 570 N N . ALA A 1 79 ? -3.164 -1.026 -16.087 1.00 91.12 79 ALA A N 1
ATOM 571 C CA . ALA A 1 79 ? -3.894 0.213 -15.837 1.00 91.12 79 ALA A CA 1
ATOM 572 C C . ALA A 1 79 ? -5.341 0.144 -16.352 1.00 91.12 79 ALA A C 1
ATOM 574 O O . ALA A 1 79 ? -6.256 0.528 -15.627 1.00 91.12 79 ALA A O 1
ATOM 575 N N . CYS A 1 80 ? -5.568 -0.386 -17.557 1.00 96.12 80 CYS A N 1
ATOM 576 C CA . CYS A 1 80 ? -6.909 -0.567 -18.116 1.00 96.12 80 CYS A CA 1
ATOM 577 C C . CYS A 1 80 ? -7.743 -1.558 -17.298 1.00 96.12 80 CYS A C 1
ATOM 579 O O . CYS A 1 80 ? -8.901 -1.273 -16.996 1.00 96.12 80 CYS A O 1
ATOM 581 N N . VAL A 1 81 ? -7.156 -2.687 -16.891 1.00 96.81 81 VAL A N 1
ATOM 582 C CA . VAL A 1 81 ? -7.825 -3.673 -16.027 1.00 96.81 81 VAL A CA 1
ATOM 583 C C . VAL A 1 81 ? -8.177 -3.054 -14.673 1.00 96.81 81 VAL A C 1
ATOM 585 O O . VAL A 1 81 ? -9.305 -3.197 -14.208 1.00 96.81 81 VAL A O 1
ATOM 588 N N . GLY A 1 82 ? -7.245 -2.319 -14.061 1.00 92.12 82 GLY A N 1
ATOM 589 C CA . GLY A 1 82 ? -7.479 -1.615 -12.801 1.00 92.12 82 GLY A CA 1
ATOM 590 C C . GLY A 1 82 ? -8.568 -0.548 -12.917 1.00 92.12 82 GLY A C 1
ATOM 591 O O . GLY A 1 82 ? -9.441 -0.472 -12.057 1.00 92.12 82 GLY A O 1
ATOM 592 N N . ALA A 1 83 ? 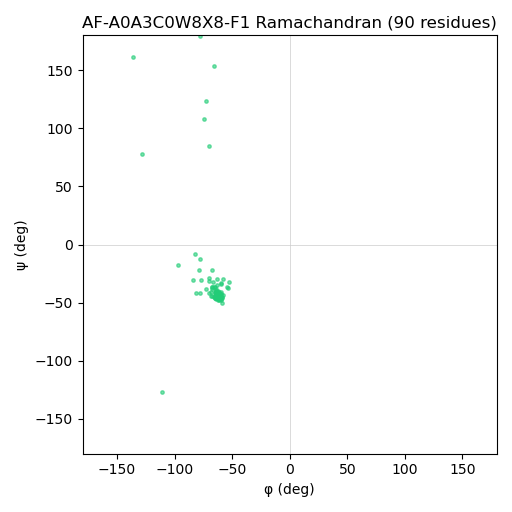-8.567 0.232 -13.999 1.00 93.69 83 ALA A N 1
ATOM 593 C CA . ALA A 1 83 ? -9.604 1.220 -14.275 1.00 93.69 83 ALA A CA 1
ATOM 594 C C . ALA A 1 83 ? -10.978 0.557 -14.445 1.00 93.69 83 ALA A C 1
ATOM 596 O O . ALA A 1 83 ? -11.924 0.966 -13.780 1.00 93.69 83 ALA A O 1
ATOM 597 N N . ALA A 1 84 ? -11.076 -0.508 -15.247 1.00 96.69 84 ALA A N 1
ATOM 598 C CA . ALA A 1 84 ? -12.316 -1.262 -15.427 1.00 96.69 84 ALA A CA 1
ATOM 599 C C . ALA A 1 84 ? -12.831 -1.843 -14.101 1.00 96.69 84 ALA A C 1
ATOM 601 O O . ALA A 1 84 ? -14.022 -1.747 -13.803 1.00 96.69 84 ALA A O 1
ATOM 602 N N . TYR A 1 85 ? -11.932 -2.386 -13.275 1.00 95.12 85 TYR A N 1
ATOM 603 C CA . TYR A 1 85 ? -12.276 -2.884 -11.946 1.00 95.12 85 TYR A CA 1
ATOM 604 C C . TYR A 1 85 ? -12.807 -1.773 -11.033 1.00 95.12 85 TYR A C 1
ATOM 606 O O . TYR A 1 85 ? -13.830 -1.964 -10.378 1.00 95.12 85 TYR A O 1
ATOM 614 N N . PHE A 1 86 ? -12.168 -0.600 -11.009 1.00 91.12 86 PHE A N 1
ATOM 615 C CA . PHE A 1 86 ? -12.651 0.531 -10.216 1.00 91.12 86 PHE A CA 1
ATOM 616 C C . PHE A 1 86 ? -13.968 1.104 -10.736 1.00 91.12 86 PHE A C 1
ATOM 618 O O . PHE A 1 86 ? -14.818 1.463 -9.926 1.00 91.12 86 PHE A O 1
ATOM 625 N N . THR A 1 87 ? -14.178 1.154 -12.053 1.00 95.25 87 THR A N 1
ATOM 626 C CA . THR A 1 87 ? -15.469 1.544 -12.631 1.00 95.25 87 THR A CA 1
ATOM 627 C C . THR A 1 87 ? -16.566 0.576 -12.205 1.00 95.25 87 THR A C 1
ATOM 629 O O . THR A 1 87 ? -17.628 1.018 -11.783 1.00 95.25 87 THR A O 1
ATOM 632 N N . TRP A 1 88 ? -16.304 -0.733 -12.251 1.00 96.50 88 TRP A N 1
ATOM 633 C CA . TRP A 1 88 ? -17.251 -1.740 -11.773 1.00 96.50 88 TRP A CA 1
ATOM 634 C C . TRP A 1 88 ? -17.534 -1.601 -10.274 1.00 96.50 88 TRP A C 1
ATOM 636 O O . TRP A 1 88 ? -18.692 -1.635 -9.869 1.00 96.50 88 TRP A O 1
ATOM 646 N N . LEU A 1 89 ? -16.493 -1.403 -9.459 1.00 91.12 89 LEU A N 1
ATOM 647 C CA . LEU A 1 89 ? -16.636 -1.224 -8.016 1.00 91.12 89 LEU A CA 1
ATOM 648 C C . LEU A 1 89 ? -17.405 0.057 -7.666 1.00 91.12 89 LEU A C 1
ATOM 650 O O . LEU A 1 89 ? -18.155 0.047 -6.706 1.00 91.12 89 LEU A O 1
ATOM 654 N N . GLY A 1 90 ? -17.216 1.144 -8.419 1.00 89.62 90 GLY A N 1
ATOM 655 C CA . GLY A 1 90 ? -17.929 2.408 -8.208 1.00 89.62 90 GLY A CA 1
ATOM 656 C C . GLY A 1 90 ? -19.354 2.424 -8.766 1.00 89.62 90 GLY A C 1
ATOM 657 O O . GLY A 1 90 ? -20.168 3.230 -8.326 1.00 89.62 90 GLY A O 1
ATOM 658 N N . ALA A 1 91 ? -19.665 1.552 -9.728 1.00 92.50 91 ALA A N 1
ATOM 659 C CA . ALA A 1 91 ? -21.016 1.374 -10.259 1.00 92.50 91 ALA A CA 1
ATOM 660 C C . ALA A 1 91 ? -21.894 0.458 -9.384 1.00 92.50 91 ALA A C 1
ATOM 662 O O . ALA A 1 91 ? -23.089 0.332 -9.655 1.00 92.50 91 ALA A O 1
ATOM 663 N N . LYS A 1 92 ? -21.308 -0.194 -8.375 1.00 67.56 92 LYS A N 1
ATOM 664 C CA . LYS A 1 92 ? -21.975 -1.104 -7.444 1.00 67.56 92 LYS A CA 1
ATOM 665 C C . LYS A 1 92 ? -22.078 -0.486 -6.055 1.00 67.56 92 LYS A C 1
ATOM 667 O O . LYS A 1 92 ? -23.155 -0.656 -5.445 1.00 67.56 92 LYS A O 1
#

pLDDT: mean 86.91, std 7.59, range [49.97, 96.81]

Sequence (92 aa):
MITASTAAALATFALLWWAQVAVPGPNFVRITNAALLGSRRAAMSTAAGVATGNAMWCVIALSGAAIFQQHPELRQIIACVGAAYFTWLGAK

Solvent-accessible surface area (backbone atoms only — not comparable to full-atom values): 5142 Å² total; per-residue (Å²): 131,85,49,74,68,55,53,49,50,52,50,51,50,52,52,53,48,50,55,56,67,70,46,82,44,73,68,51,52,51,30,50,46,28,42,74,79,58,37,70,66,53,15,53,52,46,46,51,52,51,51,51,52,51,51,52,50,49,51,52,52,60,70,48,49,63,56,47,73,77,38,59,66,57,56,53,52,52,48,51,53,50,49,53,50,49,52,54,60,72,76,104

Foldseek 3Di:
DCPPVNVVVVVVVVVVVVVVVVPCDPLNVVLVCCPPVHHPVSSVVSVVVVVVVVVVVVVVCVVCVVVCVVPVVVVVVVVVVVVVVVVVVVVD

Radius of gyration: 17.45 Å; Cα contacts (8 Å, |Δi|>4): 22; chains: 1; bounding box: 47×25×46 Å